Protein AF-X1A7J5-F1 (afdb_monomer_lite)

Sequence (109 aa):
MSGSGTGGILLEDYKVGLAGIAFLDKAIRISEIKMQISDRKLPRINIEEANAYNKPAIIFESGYIIDEETGFDLYAYVTTQGPQRIKLLGLQMNRVPNRLQVTNAGATL

Radius of gyration: 16.66 Å; chains: 1; bounding box: 35×43×41 Å

Organism: NCBI:txid412755

Secondary structure (DSSP, 8-state):
---TTSS-BPPTTEEEEEEEEEE-SSS--EEEEEEEETTEEPPPEE-GGGGGSSS-EEEEEEEEEEPTT-BEEEEEEESSSS---EEEES-EEEE---TT----TT---

Foldseek 3Di:
DDDPDPDFWAAPQKKKWFFWKWWPDQDDQFQWKWKDKAPDTDDIDGCPVQNVDRTRIDTDPDIDMRDHRIGIDMDTHGNDDDDTDMDTPPIDMDGRPDPPDPDPPPPPD

pLDDT: mean 74.62, std 15.11, range [31.12, 89.69]

Structure (mmCIF, N/CA/C/O backbone):
data_AF-X1A7J5-F1
#
_entry.id   AF-X1A7J5-F1
#
loop_
_atom_site.group_PDB
_atom_site.id
_atom_site.type_symbol
_atom_site.label_atom_id
_atom_site.label_alt_id
_atom_site.label_comp_id
_atom_site.label_asym_id
_atom_site.label_entity_id
_atom_site.label_seq_id
_atom_site.pdbx_PDB_ins_code
_atom_site.Cartn_x
_atom_site.Cartn_y
_atom_site.Cartn_z
_atom_site.occupancy
_atom_site.B_iso_or_equiv
_atom_site.auth_seq_id
_atom_site.auth_comp_id
_atom_site.auth_asym_id
_atom_site.auth_atom_id
_atom_site.pdbx_PDB_model_num
ATOM 1 N N . MET A 1 1 ? 2.261 20.397 -3.157 1.00 38.50 1 MET A N 1
ATOM 2 C CA . MET A 1 1 ? 2.773 20.670 -4.514 1.00 38.50 1 MET A CA 1
ATOM 3 C C . MET A 1 1 ? 4.285 20.569 -4.466 1.00 38.50 1 MET A C 1
ATOM 5 O O . MET A 1 1 ? 4.920 21.475 -3.948 1.00 38.50 1 MET A O 1
ATOM 9 N N . SER A 1 2 ? 4.844 19.455 -4.922 1.00 41.19 2 SER A N 1
ATOM 10 C CA . SER A 1 2 ? 6.263 19.329 -5.273 1.00 41.19 2 SER A CA 1
ATOM 11 C C . SER A 1 2 ? 6.360 19.368 -6.801 1.00 41.19 2 SER A C 1
ATOM 13 O O . SER A 1 2 ? 5.476 18.857 -7.487 1.00 41.19 2 SER A O 1
ATOM 15 N N . GLY A 1 3 ? 7.359 20.081 -7.327 1.00 31.12 3 GLY A N 1
ATOM 16 C CA . GLY A 1 3 ? 7.556 20.275 -8.765 1.00 31.12 3 GLY A CA 1
ATOM 17 C C . GLY A 1 3 ? 7.947 18.987 -9.495 1.00 31.12 3 GLY A C 1
ATOM 18 O O . GLY A 1 3 ? 8.332 18.004 -8.870 1.00 31.12 3 GLY A O 1
ATOM 19 N N . SER A 1 4 ? 7.886 19.036 -10.828 1.00 39.94 4 SER A N 1
ATOM 20 C CA . SER A 1 4 ? 8.120 17.952 -11.806 1.00 39.94 4 SER A CA 1
ATOM 21 C C . SER A 1 4 ? 9.533 17.314 -11.801 1.00 39.94 4 SER A C 1
ATOM 23 O O . SER A 1 4 ? 9.997 16.839 -12.832 1.00 39.94 4 SER A O 1
ATOM 25 N N . GLY A 1 5 ? 10.247 17.305 -10.675 1.00 40.22 5 GLY A N 1
ATOM 26 C CA . GLY A 1 5 ? 11.605 16.764 -10.574 1.00 40.22 5 GLY A CA 1
ATOM 27 C C . GLY A 1 5 ? 12.120 16.509 -9.155 1.00 40.22 5 GLY A C 1
ATOM 28 O O . GLY A 1 5 ? 13.303 16.230 -8.989 1.00 40.22 5 GLY A O 1
ATOM 29 N N . THR A 1 6 ? 11.290 16.599 -8.110 1.00 43.88 6 THR A N 1
ATOM 30 C CA . THR A 1 6 ? 11.737 16.346 -6.730 1.00 43.88 6 THR A CA 1
ATOM 31 C C . THR A 1 6 ? 11.302 14.966 -6.232 1.00 43.88 6 THR A C 1
ATOM 33 O O . THR A 1 6 ? 10.239 14.802 -5.647 1.00 43.88 6 THR A O 1
ATOM 36 N N . GLY A 1 7 ? 12.174 13.971 -6.440 1.00 48.12 7 GLY A N 1
ATOM 37 C CA . GLY A 1 7 ? 12.337 12.828 -5.527 1.00 48.12 7 GLY A CA 1
ATOM 38 C C . GLY A 1 7 ? 11.323 11.679 -5.580 1.00 48.12 7 GLY A C 1
ATOM 39 O O . GLY A 1 7 ? 11.312 10.883 -4.647 1.00 48.12 7 GLY A O 1
ATOM 40 N N . GLY A 1 8 ? 10.499 11.572 -6.625 1.00 59.59 8 GLY A N 1
ATOM 41 C CA . GLY A 1 8 ? 9.514 10.484 -6.765 1.00 59.59 8 GLY A CA 1
ATOM 42 C C . GLY A 1 8 ? 9.634 9.646 -8.038 1.00 59.59 8 GLY A C 1
ATOM 43 O O . GLY A 1 8 ? 8.788 8.786 -8.254 1.00 59.59 8 GLY A O 1
ATOM 44 N N . ILE A 1 9 ? 10.630 9.910 -8.889 1.00 69.44 9 ILE A N 1
ATOM 45 C CA . ILE A 1 9 ? 10.773 9.279 -10.207 1.00 69.44 9 ILE A CA 1
ATOM 46 C C . ILE A 1 9 ? 11.695 8.064 -10.098 1.00 69.44 9 ILE A C 1
ATOM 48 O O . ILE A 1 9 ? 12.775 8.149 -9.508 1.00 69.44 9 ILE A O 1
ATOM 52 N N . LEU A 1 10 ? 11.261 6.939 -10.661 1.00 73.94 10 LEU A N 1
ATOM 53 C CA . LEU A 1 10 ? 12.065 5.730 -10.743 1.00 73.94 10 LEU A CA 1
ATOM 54 C C . LEU A 1 10 ? 13.270 5.946 -11.675 1.00 73.94 10 LEU A C 1
ATOM 56 O O . LEU A 1 10 ? 13.124 6.518 -12.752 1.00 73.94 10 LEU A O 1
ATOM 60 N N . LEU A 1 11 ? 14.456 5.489 -11.268 1.00 71.12 11 LEU A N 1
ATOM 61 C CA . LEU A 1 11 ? 15.673 5.604 -12.079 1.00 71.12 11 LEU A CA 1
ATOM 62 C C . LEU A 1 11 ? 15.566 4.795 -13.384 1.00 71.12 11 LEU A C 1
ATOM 64 O O . LEU A 1 11 ? 14.843 3.798 -13.453 1.00 71.12 11 LEU A O 1
ATOM 68 N N . GLU A 1 12 ? 16.334 5.209 -14.391 1.00 69.62 12 GLU A N 1
ATOM 69 C CA . GLU A 1 12 ? 16.526 4.466 -15.643 1.00 69.62 12 GLU A CA 1
ATOM 70 C C . GLU A 1 12 ? 17.021 3.032 -15.357 1.00 69.62 12 GLU A C 1
ATOM 72 O O . GLU A 1 12 ? 17.755 2.804 -14.391 1.00 69.62 12 GLU A O 1
ATOM 77 N N . ASP A 1 13 ? 16.593 2.063 -16.174 1.00 70.38 13 ASP A N 1
ATOM 78 C CA . ASP A 1 13 ? 16.819 0.614 -16.016 1.00 70.38 13 ASP A CA 1
ATOM 79 C C . ASP A 1 13 ? 16.145 -0.057 -14.802 1.00 70.38 13 ASP A C 1
ATOM 81 O O . ASP A 1 13 ? 16.463 -1.209 -14.492 1.00 70.38 13 ASP A O 1
ATOM 85 N N . TYR A 1 14 ? 15.221 0.595 -14.094 1.00 73.81 14 TYR A N 1
ATOM 86 C CA . TYR A 1 14 ? 14.469 -0.042 -13.008 1.00 73.81 14 TYR A CA 1
ATOM 87 C C . TYR A 1 14 ? 12.997 -0.226 -13.361 1.00 73.81 14 TYR A C 1
ATOM 89 O O . TYR A 1 14 ? 12.363 0.634 -13.960 1.00 73.81 14 TYR A O 1
ATOM 97 N N . LYS A 1 15 ? 12.426 -1.353 -12.934 1.00 80.12 15 LYS A N 1
ATOM 98 C CA . LYS A 1 15 ? 10.979 -1.592 -12.931 1.00 80.12 15 LYS A CA 1
ATOM 99 C C . LYS A 1 15 ? 10.547 -2.104 -11.572 1.00 80.12 15 LYS A C 1
ATOM 101 O O . LYS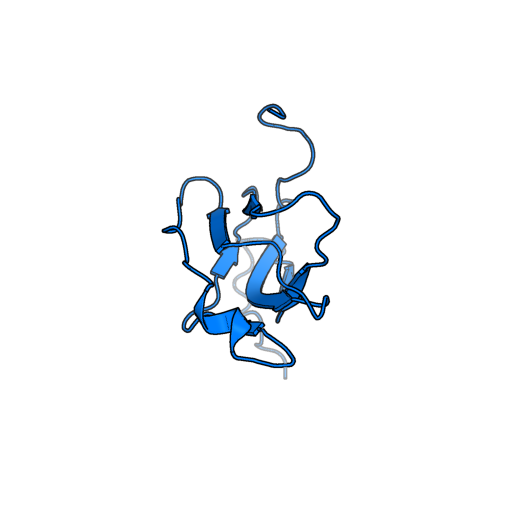 A 1 15 ? 11.223 -2.959 -10.992 1.00 80.12 15 LYS A O 1
ATOM 106 N N . VAL A 1 16 ? 9.419 -1.604 -11.072 1.00 80.38 16 VAL A N 1
ATOM 107 C CA . VAL A 1 16 ? 8.888 -1.995 -9.760 1.00 80.38 16 VAL A CA 1
ATOM 108 C C . VAL A 1 16 ? 7.504 -2.610 -9.893 1.00 80.38 16 VAL A C 1
ATOM 110 O O . VAL A 1 16 ? 6.593 -2.001 -10.439 1.00 80.38 16 VAL A O 1
ATOM 113 N N . GLY A 1 17 ? 7.340 -3.818 -9.362 1.00 83.00 17 GLY A N 1
ATOM 114 C CA . GLY A 1 17 ? 6.042 -4.451 -9.163 1.00 83.00 17 GLY A CA 1
ATOM 115 C C . GLY A 1 17 ? 5.461 -4.091 -7.796 1.00 83.00 17 GLY A C 1
ATOM 116 O O . GLY A 1 17 ? 6.172 -4.141 -6.792 1.00 83.00 17 GLY A O 1
ATOM 117 N N . LEU A 1 18 ? 4.172 -3.756 -7.757 1.00 84.75 18 LEU A N 1
ATOM 118 C CA . LEU A 1 18 ? 3.392 -3.512 -6.547 1.00 84.75 18 LEU A CA 1
ATOM 119 C C . LEU A 1 18 ? 2.164 -4.427 -6.525 1.00 84.75 18 LEU A C 1
ATOM 121 O O . LEU A 1 18 ? 1.267 -4.292 -7.357 1.00 84.75 18 LEU A O 1
ATOM 125 N N . ALA A 1 19 ? 2.094 -5.325 -5.543 1.00 85.69 19 ALA A N 1
ATOM 126 C CA . ALA A 1 19 ? 0.998 -6.289 -5.429 1.00 85.69 19 ALA A CA 1
ATOM 127 C C . ALA A 1 19 ? -0.152 -5.813 -4.528 1.00 85.69 19 ALA A C 1
ATOM 129 O O . ALA A 1 19 ? -1.283 -6.276 -4.665 1.00 85.69 19 ALA A O 1
ATOM 130 N N . GLY A 1 20 ? 0.112 -4.904 -3.587 1.00 86.25 20 GLY A N 1
ATOM 131 C CA . GLY A 1 20 ? -0.914 -4.475 -2.644 1.00 86.25 20 GLY A CA 1
ATOM 132 C C . GLY A 1 20 ? -0.411 -3.561 -1.541 1.00 86.25 20 GLY A C 1
ATOM 133 O O . GLY A 1 20 ? 0.722 -3.079 -1.556 1.00 86.25 20 GLY A O 1
ATOM 134 N N . ILE A 1 21 ? -1.273 -3.332 -0.558 1.00 89.06 21 ILE A N 1
ATOM 135 C CA . ILE A 1 21 ? -1.054 -2.413 0.552 1.00 89.06 21 ILE A CA 1
ATOM 136 C C . ILE A 1 21 ? -1.585 -3.041 1.847 1.00 89.06 21 ILE A C 1
ATOM 138 O O . ILE A 1 21 ? -2.701 -3.546 1.883 1.00 89.06 21 ILE A O 1
ATOM 142 N N . ALA A 1 22 ? -0.808 -2.981 2.927 1.00 89.69 22 ALA A N 1
ATOM 143 C CA . ALA A 1 22 ? -1.218 -3.381 4.271 1.00 89.69 22 ALA A CA 1
ATOM 144 C C . ALA A 1 22 ? -1.337 -2.175 5.205 1.00 89.69 22 ALA A C 1
ATOM 146 O O . ALA A 1 22 ? -0.466 -1.297 5.223 1.00 89.69 22 ALA A O 1
ATOM 147 N N . PHE A 1 23 ? -2.366 -2.187 6.049 1.00 89.69 23 PHE A N 1
ATOM 148 C CA . PHE A 1 23 ? -2.526 -1.235 7.142 1.00 89.69 23 PHE A CA 1
ATOM 149 C C . PHE A 1 23 ? -1.929 -1.832 8.416 1.00 89.69 23 PHE A C 1
ATOM 151 O O . PHE A 1 23 ? -2.296 -2.926 8.842 1.00 89.69 23 PHE A O 1
ATOM 158 N N . LEU A 1 24 ? -0.969 -1.124 9.015 1.00 86.44 24 LEU A N 1
ATOM 159 C CA . LEU A 1 24 ? -0.244 -1.623 10.190 1.00 86.44 24 LEU A CA 1
ATOM 160 C C . LEU A 1 24 ? -0.874 -1.186 11.515 1.00 86.44 24 LEU A C 1
ATOM 162 O O . LEU A 1 24 ? -0.566 -1.753 12.563 1.00 86.44 24 LEU A O 1
ATOM 166 N N . ASP A 1 25 ? -1.735 -0.173 11.478 1.00 84.31 25 ASP A N 1
ATOM 167 C CA . ASP A 1 25 ? -2.443 0.309 12.655 1.00 84.31 25 ASP A CA 1
ATOM 168 C C . ASP A 1 25 ? -3.803 -0.377 12.789 1.00 84.31 25 ASP A C 1
ATOM 170 O O . ASP A 1 25 ? -4.513 -0.574 11.807 1.00 84.31 25 ASP A O 1
ATOM 174 N N . LYS A 1 26 ? -4.179 -0.697 14.032 1.00 76.06 26 LYS A N 1
ATOM 175 C CA . LYS A 1 26 ? -5.464 -1.342 14.351 1.00 76.06 26 LYS A CA 1
ATOM 176 C C . LYS A 1 26 ? -6.676 -0.478 14.002 1.00 76.06 26 LYS A C 1
ATOM 178 O O . LYS A 1 26 ? -7.732 -1.009 13.698 1.00 76.06 26 LYS A O 1
ATOM 183 N N . ALA A 1 27 ? -6.530 0.840 14.105 1.00 82.62 27 ALA A N 1
ATOM 184 C CA . ALA A 1 27 ? -7.559 1.791 13.720 1.00 82.62 27 ALA A CA 1
ATOM 185 C C . ALA A 1 27 ? -7.165 2.401 12.376 1.00 82.62 27 ALA A C 1
ATOM 187 O O . ALA A 1 27 ? -6.150 3.098 12.297 1.00 82.62 27 ALA A O 1
ATOM 188 N N . ILE A 1 28 ? -7.953 2.134 11.337 1.00 85.06 28 ILE A N 1
ATOM 189 C CA . ILE A 1 28 ? -7.786 2.762 10.029 1.00 85.06 28 ILE A CA 1
ATOM 190 C C . ILE A 1 28 ? -8.442 4.144 10.088 1.00 85.06 28 ILE A C 1
ATOM 192 O O . ILE A 1 28 ? -9.618 4.275 10.413 1.00 85.06 28 ILE A O 1
ATOM 196 N N . ARG A 1 29 ? -7.670 5.194 9.795 1.00 86.69 29 ARG A N 1
ATOM 197 C CA . ARG A 1 29 ? -8.133 6.600 9.798 1.00 86.69 29 ARG A CA 1
ATOM 198 C C . ARG A 1 29 ? -8.339 7.165 8.392 1.00 86.69 29 ARG A C 1
ATOM 200 O O . ARG A 1 29 ? -8.277 8.375 8.181 1.00 86.69 29 ARG A O 1
ATOM 207 N N . ILE A 1 30 ? -8.496 6.281 7.417 1.00 87.19 30 ILE A N 1
ATOM 208 C CA . ILE A 1 30 ? -8.586 6.593 5.993 1.00 87.19 30 ILE A CA 1
ATOM 209 C C . ILE A 1 30 ? -9.868 5.952 5.465 1.00 87.19 30 ILE A C 1
ATOM 211 O O . ILE A 1 30 ? -10.170 4.821 5.835 1.00 87.19 30 ILE A O 1
ATOM 215 N N . SER A 1 31 ? -10.610 6.658 4.613 1.00 86.44 31 SER A N 1
ATOM 216 C CA . SER A 1 31 ? -11.805 6.109 3.949 1.00 86.44 31 SER A CA 1
ATOM 217 C C . SER A 1 31 ? -11.554 5.725 2.492 1.00 86.44 31 SER A C 1
ATOM 219 O O . SER A 1 31 ? -12.153 4.782 1.983 1.00 86.44 31 SER A O 1
ATOM 221 N N . GLU A 1 32 ? -10.644 6.429 1.820 1.00 87.56 32 GLU A N 1
ATOM 222 C CA . GLU A 1 32 ? -10.332 6.215 0.409 1.00 87.56 32 GLU A CA 1
ATOM 223 C C . GLU A 1 32 ? -8.832 6.318 0.158 1.00 87.56 32 GLU A C 1
ATOM 225 O O . GLU A 1 32 ? -8.139 7.155 0.748 1.00 87.56 32 GLU A O 1
ATOM 230 N N . ILE A 1 33 ? -8.346 5.515 -0.786 1.00 87.50 33 ILE A N 1
ATOM 231 C CA . ILE A 1 33 ? -7.002 5.653 -1.345 1.00 87.50 33 ILE A CA 1
ATOM 232 C C . ILE A 1 33 ? -7.079 5.931 -2.843 1.00 87.50 33 ILE A C 1
ATOM 234 O O . ILE A 1 33 ? -7.936 5.414 -3.562 1.00 87.50 33 ILE A O 1
ATOM 238 N N . LYS A 1 34 ? -6.155 6.754 -3.329 1.00 85.38 34 LYS A N 1
ATOM 239 C CA . LYS A 1 34 ? -5.973 7.039 -4.747 1.00 85.38 34 LYS A CA 1
ATOM 240 C C . LYS A 1 34 ? -4.506 6.858 -5.097 1.00 85.38 34 LYS A C 1
ATOM 242 O O . LYS A 1 34 ? -3.646 7.525 -4.530 1.00 85.38 34 LYS A O 1
ATOM 247 N N . MET A 1 35 ? -4.248 5.995 -6.068 1.00 83.44 35 MET A N 1
ATOM 248 C CA . MET A 1 35 ? -2.919 5.798 -6.633 1.00 83.44 35 MET A CA 1
ATOM 249 C C . MET A 1 35 ? -2.801 6.548 -7.957 1.00 83.44 35 MET A C 1
ATOM 251 O O . MET A 1 35 ? -3.748 6.598 -8.749 1.00 83.44 35 MET A O 1
ATOM 255 N N . GLN A 1 36 ? -1.637 7.131 -8.202 1.00 76.81 36 GLN A N 1
ATOM 256 C CA . GLN A 1 36 ? -1.294 7.731 -9.480 1.00 76.81 36 GLN A CA 1
ATOM 257 C C . GLN A 1 36 ? 0.075 7.216 -9.909 1.00 76.8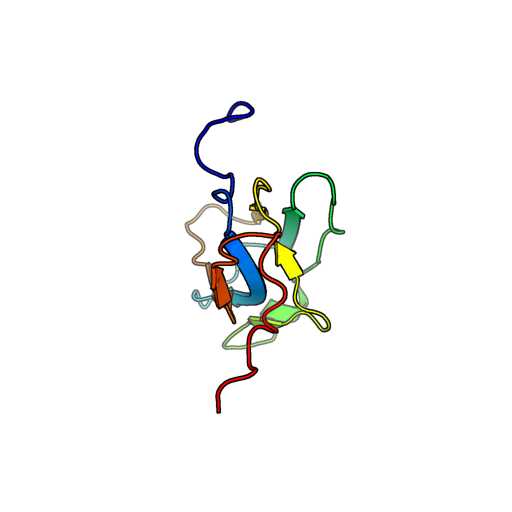1 36 GLN A C 1
ATOM 259 O O . GLN A 1 36 ? 1.046 7.330 -9.165 1.00 76.81 36 GLN A O 1
ATOM 264 N N . ILE A 1 37 ? 0.121 6.624 -11.102 1.00 79.62 37 ILE A N 1
ATOM 265 C CA . ILE A 1 37 ? 1.352 6.140 -11.722 1.00 79.62 37 ILE A CA 1
ATOM 266 C C . ILE A 1 37 ? 1.543 6.973 -12.981 1.00 79.62 37 ILE A C 1
ATOM 268 O O . ILE A 1 37 ? 0.845 6.749 -13.965 1.00 79.62 37 ILE A O 1
ATOM 272 N N . SER A 1 38 ? 2.429 7.968 -12.918 1.00 74.12 38 SER A N 1
ATOM 273 C CA . SER A 1 38 ? 2.686 8.931 -13.999 1.00 74.12 38 SER A CA 1
ATOM 274 C C . SER A 1 38 ? 1.401 9.472 -14.668 1.00 74.12 38 SER A C 1
ATOM 276 O O . SER A 1 38 ? 0.669 10.265 -14.064 1.00 74.12 38 SER A O 1
ATOM 278 N N . ASP A 1 39 ? 1.106 9.030 -15.892 1.00 67.00 39 ASP A N 1
ATOM 279 C CA . ASP A 1 39 ? -0.030 9.408 -16.735 1.00 67.00 39 ASP A CA 1
ATOM 280 C C . ASP A 1 39 ? -1.316 8.621 -16.426 1.00 67.00 39 ASP A C 1
ATOM 282 O O . ASP A 1 39 ? -2.428 9.085 -16.705 1.00 67.00 39 ASP A O 1
ATOM 286 N N . ARG A 1 40 ? -1.194 7.451 -15.790 1.00 68.25 40 ARG A N 1
ATOM 287 C CA . ARG A 1 40 ? -2.319 6.596 -15.410 1.00 68.25 40 ARG A CA 1
ATOM 288 C C . ARG A 1 40 ? -2.878 7.019 -14.058 1.00 68.25 40 ARG A C 1
ATOM 290 O O . ARG A 1 40 ? -2.337 6.737 -12.985 1.00 68.25 40 ARG A O 1
ATOM 297 N N . LYS A 1 41 ? -4.039 7.673 -14.109 1.00 64.38 41 LYS A N 1
ATOM 298 C CA . LYS A 1 41 ? -4.881 7.904 -12.931 1.00 64.38 41 LYS A CA 1
ATOM 299 C C . LYS A 1 41 ? -5.689 6.644 -12.654 1.00 64.38 41 LYS A C 1
ATOM 301 O O . LYS A 1 41 ? -6.618 6.336 -13.397 1.00 64.38 41 LYS A O 1
ATOM 306 N N . LEU A 1 42 ? -5.350 5.942 -11.579 1.00 74.62 42 LEU A N 1
ATOM 307 C CA . LEU A 1 42 ? -6.158 4.823 -11.119 1.00 74.62 42 LEU A CA 1
ATOM 308 C C . LEU A 1 42 ? -7.418 5.349 -10.411 1.00 74.62 42 LEU A C 1
ATOM 310 O O . LEU A 1 42 ? -7.386 6.434 -9.808 1.00 74.62 42 LEU A O 1
ATOM 314 N N . PRO A 1 43 ? -8.545 4.622 -10.516 1.00 68.06 43 PRO A N 1
ATOM 315 C CA . PRO A 1 43 ? -9.769 4.987 -9.822 1.00 68.06 43 PRO A CA 1
ATOM 316 C C . PRO A 1 43 ? -9.544 5.007 -8.307 1.00 68.06 43 PRO A C 1
ATOM 318 O O . PRO A 1 43 ? -8.665 4.331 -7.770 1.00 68.06 43 PRO A O 1
ATOM 321 N N . ARG A 1 44 ? -10.341 5.824 -7.614 1.00 81.50 44 ARG A N 1
ATOM 322 C CA . ARG A 1 44 ? -10.332 5.865 -6.150 1.00 81.50 44 ARG A CA 1
ATOM 323 C C . ARG A 1 44 ? -10.889 4.550 -5.626 1.00 81.50 44 ARG A C 1
ATOM 325 O O . ARG A 1 44 ? -11.936 4.105 -6.090 1.00 81.50 44 ARG A O 1
ATOM 332 N N . ILE A 1 45 ? -10.190 3.955 -4.671 1.00 84.25 45 ILE A N 1
ATOM 333 C CA . ILE A 1 45 ? -10.601 2.710 -4.032 1.00 84.25 45 ILE A CA 1
ATOM 334 C C . ILE A 1 45 ? -11.186 3.078 -2.672 1.00 84.25 45 ILE A C 1
ATOM 336 O O . ILE A 1 45 ? -10.491 3.667 -1.837 1.00 84.25 45 ILE A O 1
ATOM 340 N N . ASN A 1 46 ? -12.462 2.751 -2.470 1.00 85.88 46 ASN A N 1
ATOM 341 C CA . ASN A 1 46 ? -13.102 2.823 -1.161 1.00 85.88 46 ASN A CA 1
ATOM 342 C C . ASN A 1 46 ? -12.590 1.652 -0.309 1.00 85.88 46 ASN A C 1
ATOM 344 O O . ASN A 1 46 ? -12.560 0.514 -0.776 1.00 85.88 46 ASN A O 1
ATOM 348 N N . ILE A 1 47 ? -12.147 1.946 0.914 1.00 85.88 47 ILE A N 1
ATOM 349 C CA . ILE A 1 47 ? -11.536 0.968 1.820 1.00 85.88 47 ILE A CA 1
ATOM 350 C C . ILE A 1 47 ? -12.375 0.708 3.077 1.00 85.88 47 ILE A C 1
ATOM 352 O O . ILE A 1 47 ? -11.869 0.130 4.033 1.00 85.88 47 ILE A O 1
ATOM 356 N N . GLU A 1 48 ? -13.648 1.107 3.102 1.00 82.06 48 GLU A N 1
ATOM 357 C CA . GLU A 1 48 ? -14.535 0.913 4.257 1.00 82.06 48 GLU A CA 1
ATOM 358 C C . GLU A 1 48 ? -14.646 -0.553 4.686 1.00 82.06 48 GLU A C 1
ATOM 360 O O . GLU A 1 48 ? -14.641 -0.839 5.884 1.00 82.06 48 GLU A O 1
ATOM 365 N N . GLU A 1 49 ? -14.648 -1.482 3.727 1.00 79.19 49 GLU A N 1
ATOM 366 C CA . GLU A 1 49 ? -14.684 -2.923 3.995 1.00 79.19 49 GLU A CA 1
ATOM 367 C C . GLU A 1 49 ? -13.442 -3.407 4.764 1.00 79.19 49 GLU A C 1
ATOM 369 O O . GLU A 1 49 ? -13.518 -4.347 5.555 1.00 79.19 49 GLU A O 1
ATOM 374 N N . ALA A 1 50 ? -12.303 -2.718 4.630 1.00 82.19 50 ALA A N 1
ATOM 375 C CA . ALA A 1 50 ? -11.081 -3.050 5.357 1.00 82.19 50 ALA A CA 1
ATOM 376 C C . ALA A 1 50 ? -11.256 -2.919 6.884 1.00 82.19 50 ALA A C 1
ATOM 378 O O . ALA A 1 50 ? -10.595 -3.632 7.638 1.00 82.19 50 ALA A O 1
ATOM 379 N N . ASN A 1 51 ? -12.187 -2.079 7.358 1.00 82.25 51 ASN A N 1
ATOM 380 C CA . ASN A 1 51 ? -12.477 -1.925 8.789 1.00 82.25 51 ASN A CA 1
ATOM 381 C C . ASN A 1 51 ? -13.092 -3.178 9.429 1.00 82.25 51 ASN A C 1
ATOM 383 O O . ASN A 1 51 ? -13.057 -3.315 10.651 1.00 82.25 51 ASN A O 1
ATOM 387 N N . ALA A 1 52 ? -13.643 -4.096 8.628 1.00 84.38 52 ALA A N 1
ATOM 388 C CA . ALA A 1 52 ? -14.190 -5.354 9.128 1.00 84.38 52 ALA A CA 1
ATOM 389 C C . ALA A 1 52 ? -13.096 -6.368 9.520 1.00 84.38 52 ALA A C 1
ATOM 391 O O . ALA A 1 52 ? -13.375 -7.348 10.212 1.00 84.38 52 ALA A O 1
ATOM 392 N N . TYR A 1 53 ? -11.845 -6.144 9.104 1.00 83.12 53 TYR A N 1
ATOM 393 C CA . TYR A 1 53 ? -10.747 -7.089 9.284 1.00 83.12 53 TYR A CA 1
ATOM 394 C C . TYR A 1 53 ? -9.776 -6.648 10.386 1.00 83.12 53 TYR A C 1
ATOM 396 O O . TYR A 1 53 ? -9.368 -5.495 10.474 1.00 83.12 53 TYR A O 1
ATOM 404 N N . ASN A 1 54 ? -9.313 -7.603 11.199 1.00 80.69 54 ASN A N 1
ATOM 405 C CA . ASN A 1 54 ? -8.354 -7.348 12.287 1.00 80.69 54 ASN A CA 1
ATOM 406 C C . ASN A 1 54 ? -6.949 -6.944 11.783 1.00 80.69 54 ASN A C 1
ATOM 408 O O . ASN A 1 54 ? -6.210 -6.231 12.457 1.00 80.69 54 ASN A O 1
ATOM 412 N N . LYS A 1 55 ? -6.557 -7.430 10.599 1.00 83.62 55 LYS A N 1
ATOM 413 C CA . LYS A 1 55 ? -5.292 -7.092 9.927 1.00 83.62 55 LYS A CA 1
ATOM 414 C C . LYS A 1 55 ? -5.584 -6.763 8.463 1.00 83.62 55 LYS A C 1
ATOM 416 O O . LYS A 1 55 ? -5.440 -7.642 7.614 1.00 83.62 55 LYS A O 1
ATOM 421 N N . PRO A 1 56 ? -6.055 -5.543 8.176 1.00 87.12 56 PRO A N 1
ATOM 422 C CA . PRO A 1 56 ? -6.526 -5.210 6.848 1.00 87.12 56 PRO A CA 1
ATOM 423 C C . PRO A 1 56 ? -5.376 -5.109 5.847 1.00 87.12 56 PRO A C 1
ATOM 425 O O . PRO A 1 56 ? -4.377 -4.419 6.075 1.00 87.12 56 PRO A O 1
ATOM 428 N N . ALA A 1 57 ? -5.553 -5.776 4.712 1.00 87.50 57 ALA A N 1
ATOM 429 C CA . ALA A 1 57 ? -4.686 -5.672 3.552 1.00 87.50 57 ALA A CA 1
ATOM 430 C C . ALA A 1 57 ? -5.540 -5.642 2.284 1.00 87.50 57 ALA A C 1
ATOM 432 O O . ALA A 1 57 ? -6.529 -6.359 2.174 1.00 87.50 57 ALA A O 1
ATOM 433 N N . ILE A 1 58 ? -5.134 -4.808 1.337 1.00 86.69 58 ILE A N 1
ATOM 434 C CA . ILE A 1 58 ? -5.725 -4.704 0.009 1.00 86.69 58 ILE A CA 1
ATOM 435 C C . ILE A 1 58 ? -4.724 -5.324 -0.951 1.00 86.69 58 ILE A C 1
ATOM 437 O O . ILE A 1 58 ? -3.594 -4.847 -1.066 1.00 86.69 58 ILE A O 1
ATOM 441 N N . ILE A 1 59 ? -5.132 -6.396 -1.616 1.00 87.44 59 ILE A N 1
ATOM 442 C CA . ILE A 1 59 ? -4.339 -7.068 -2.643 1.00 87.44 59 ILE A CA 1
ATOM 443 C C . ILE A 1 59 ? -5.020 -6.785 -3.974 1.00 87.44 59 ILE A C 1
ATOM 445 O O . ILE A 1 59 ? -6.233 -6.947 -4.094 1.00 87.44 59 ILE A O 1
ATOM 449 N N . PHE A 1 60 ? -4.253 -6.326 -4.956 1.00 84.81 60 PHE A N 1
ATOM 450 C CA . PHE A 1 60 ? -4.783 -6.087 -6.292 1.00 84.81 60 PHE A CA 1
ATOM 451 C C . PHE A 1 60 ? -4.871 -7.414 -7.046 1.00 84.81 60 PHE A C 1
ATOM 453 O O . PHE A 1 60 ? -3.934 -8.209 -6.998 1.00 84.81 60 PHE A O 1
ATOM 460 N N . GLU A 1 61 ? -5.971 -7.645 -7.768 1.00 82.62 61 GLU A N 1
ATOM 461 C CA . GLU A 1 61 ? -6.120 -8.842 -8.613 1.00 82.62 61 GLU A CA 1
ATOM 462 C C . GLU A 1 61 ? -5.018 -8.924 -9.673 1.00 82.62 61 GLU A C 1
ATOM 464 O O . GLU A 1 61 ? -4.465 -9.986 -9.943 1.00 82.62 61 GLU A O 1
ATOM 469 N N . SER A 1 62 ? -4.670 -7.773 -10.249 1.00 81.69 62 SER A N 1
ATOM 470 C CA . SER A 1 62 ? -3.496 -7.593 -11.093 1.00 81.69 62 SER A CA 1
ATOM 471 C C . SER A 1 62 ? -2.585 -6.572 -10.428 1.00 81.69 62 SER A C 1
ATOM 473 O O . SER A 1 62 ? -2.978 -5.422 -10.228 1.00 81.69 62 SER A O 1
ATOM 475 N N . GLY A 1 63 ? -1.376 -7.000 -10.063 1.00 76.81 63 GLY A N 1
ATOM 476 C CA . GLY A 1 63 ? -0.356 -6.099 -9.538 1.00 76.81 63 GLY A CA 1
ATOM 477 C C . GLY A 1 63 ? -0.011 -5.004 -10.548 1.00 76.81 63 GLY A C 1
ATOM 478 O O . GLY A 1 63 ? -0.095 -5.202 -11.761 1.00 76.81 63 GLY A O 1
ATOM 479 N N . TYR A 1 64 ? 0.390 -3.842 -10.047 1.00 80.88 64 TYR A N 1
ATOM 480 C CA . TYR A 1 64 ? 0.818 -2.737 -10.893 1.00 80.88 64 TYR A CA 1
ATOM 481 C C . TYR A 1 64 ? 2.309 -2.842 -11.178 1.00 80.88 64 TYR A C 1
ATOM 483 O O . TYR A 1 64 ? 3.105 -3.076 -10.270 1.00 80.88 64 TYR A O 1
ATOM 491 N N . ILE A 1 65 ? 2.682 -2.642 -12.439 1.00 82.25 65 ILE A N 1
ATOM 492 C CA . ILE A 1 65 ? 4.074 -2.484 -12.853 1.00 82.25 65 ILE A CA 1
ATOM 493 C C . ILE A 1 65 ? 4.306 -0.991 -13.064 1.00 82.25 65 ILE A C 1
ATOM 495 O O . ILE A 1 65 ? 3.588 -0.344 -13.825 1.00 82.25 65 ILE A O 1
ATOM 499 N N . ILE A 1 66 ? 5.281 -0.458 -12.342 1.00 81.75 66 ILE A N 1
ATOM 500 C CA . ILE A 1 66 ? 5.774 0.910 -12.437 1.00 81.75 66 ILE A CA 1
ATOM 501 C C . ILE A 1 66 ? 7.000 0.855 -13.348 1.00 81.75 66 ILE A C 1
ATOM 503 O O . ILE A 1 66 ? 7.965 0.140 -13.053 1.00 81.75 66 ILE A O 1
ATOM 507 N N . ASP A 1 67 ? 6.920 1.561 -14.471 1.00 76.94 67 ASP A N 1
ATOM 508 C CA . ASP A 1 67 ? 7.966 1.595 -15.489 1.00 76.94 67 ASP A CA 1
ATOM 509 C C . ASP A 1 67 ? 9.092 2.583 -15.132 1.00 76.94 67 ASP A C 1
ATOM 511 O O . ASP A 1 67 ? 8.973 3.413 -14.226 1.00 76.94 67 ASP A O 1
ATOM 515 N N . GLU A 1 68 ? 10.198 2.477 -15.864 1.00 77.31 68 GLU A N 1
ATOM 516 C CA . GLU A 1 68 ? 11.339 3.397 -15.806 1.00 77.31 68 GLU A CA 1
ATOM 517 C C . GLU A 1 68 ? 10.870 4.853 -15.959 1.00 77.31 68 GLU A C 1
ATOM 519 O O . GLU A 1 68 ? 9.917 5.127 -16.688 1.00 77.31 68 GLU A O 1
ATOM 524 N N . GLU A 1 69 ? 11.525 5.789 -15.269 1.00 76.06 69 GLU A N 1
ATOM 525 C CA . GLU A 1 69 ? 11.237 7.232 -15.350 1.00 76.06 69 GLU A CA 1
ATOM 526 C C . GLU A 1 69 ? 9.795 7.639 -14.984 1.00 76.06 69 GLU A C 1
ATOM 528 O O . GLU A 1 69 ? 9.385 8.784 -15.192 1.00 76.06 69 GLU A O 1
ATOM 533 N N . THR A 1 70 ? 9.018 6.737 -14.376 1.00 76.44 70 THR A N 1
ATOM 534 C CA . THR A 1 70 ? 7.675 7.041 -13.870 1.00 76.44 70 THR A CA 1
ATOM 535 C C . THR A 1 70 ? 7.673 7.276 -12.363 1.00 76.44 70 THR A C 1
ATOM 537 O O .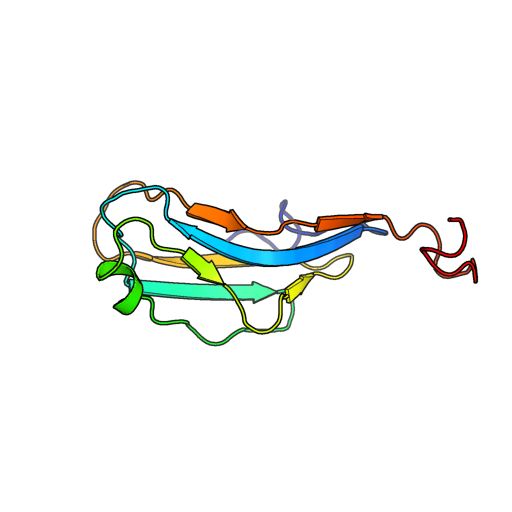 THR A 1 70 ? 8.512 6.762 -11.623 1.00 76.44 70 THR A O 1
ATOM 540 N N . GLY A 1 71 ? 6.728 8.097 -11.900 1.00 73.50 71 GLY A N 1
ATOM 541 C CA . GLY A 1 71 ? 6.504 8.346 -10.478 1.00 73.50 71 GLY A CA 1
ATOM 542 C C . GLY A 1 71 ? 5.319 7.563 -9.925 1.00 73.50 71 GLY A C 1
ATOM 543 O O . GLY A 1 71 ? 4.335 7.341 -10.635 1.00 73.50 71 GLY A O 1
ATOM 544 N N . PHE A 1 72 ? 5.412 7.178 -8.652 1.00 81.06 72 PHE A N 1
ATOM 545 C CA . PHE A 1 72 ? 4.323 6.569 -7.890 1.00 81.06 72 PHE A CA 1
ATOM 546 C C . PHE A 1 72 ? 3.896 7.499 -6.757 1.00 81.06 72 PHE A C 1
ATOM 548 O O . PHE A 1 72 ? 4.652 7.724 -5.812 1.00 81.06 72 PHE A O 1
ATOM 555 N N . ASP A 1 73 ? 2.656 7.977 -6.828 1.00 82.56 73 ASP A N 1
ATOM 556 C CA . ASP A 1 73 ? 2.039 8.777 -5.778 1.00 82.56 73 ASP A CA 1
ATOM 557 C C . ASP A 1 73 ? 0.864 8.026 -5.149 1.00 82.56 73 ASP A C 1
ATOM 559 O O . ASP A 1 73 ? -0.054 7.556 -5.832 1.00 82.56 73 ASP A O 1
ATOM 563 N N . LEU A 1 74 ? 0.866 7.964 -3.817 1.00 84.44 74 LEU A N 1
ATOM 564 C CA . LEU A 1 74 ? -0.235 7.436 -3.020 1.00 84.44 74 LEU A CA 1
ATOM 565 C C . LEU A 1 74 ? -0.878 8.571 -2.224 1.00 84.44 74 LEU A C 1
ATOM 567 O O . LEU A 1 74 ? -0.262 9.156 -1.334 1.00 84.44 74 LEU A O 1
ATOM 571 N N . TYR A 1 75 ? -2.146 8.837 -2.513 1.00 85.19 75 TYR A N 1
ATOM 572 C CA . TYR A 1 75 ? -2.972 9.783 -1.778 1.00 85.19 75 TYR A CA 1
ATOM 573 C C . TYR A 1 75 ? -4.009 9.040 -0.941 1.00 85.19 75 TYR A C 1
ATOM 575 O O . TYR A 1 75 ? -4.576 8.038 -1.375 1.00 85.19 75 TYR A O 1
ATOM 583 N N . ALA A 1 76 ? -4.289 9.567 0.246 1.00 85.94 76 ALA A N 1
ATOM 584 C 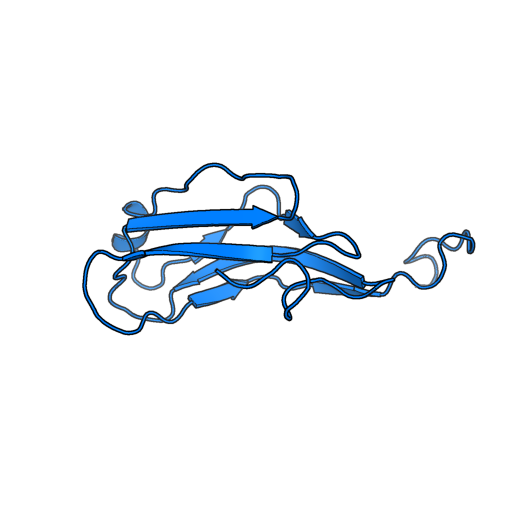CA . ALA A 1 76 ? -5.288 9.037 1.159 1.00 85.94 76 ALA A CA 1
ATOM 585 C C . ALA A 1 76 ? -6.261 10.141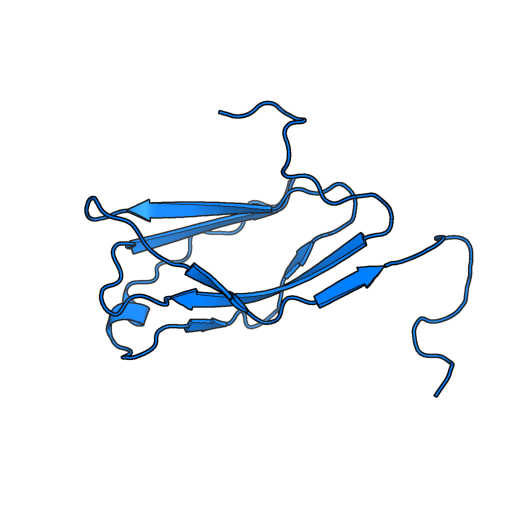 1.577 1.00 85.94 76 ALA A C 1
ATOM 587 O O . ALA A 1 76 ? -5.843 11.271 1.840 1.00 85.94 76 ALA A O 1
ATOM 588 N N . TYR A 1 77 ? -7.544 9.804 1.669 1.00 87.69 77 TYR A N 1
ATOM 589 C CA . TYR A 1 77 ? -8.546 10.673 2.271 1.00 87.69 77 TYR A CA 1
ATOM 590 C C . TYR A 1 77 ? -8.676 10.354 3.760 1.00 87.69 77 TYR A C 1
ATOM 592 O O . TYR A 1 77 ? -9.117 9.269 4.142 1.00 87.69 77 TYR A O 1
ATOM 600 N N . VAL A 1 78 ? -8.240 11.292 4.598 1.00 87.25 78 VAL A N 1
ATOM 601 C CA . VAL A 1 78 ? -8.119 11.108 6.047 1.00 87.25 78 VAL A CA 1
ATOM 602 C C . VAL A 1 78 ? -9.405 11.548 6.743 1.00 87.25 78 VAL A C 1
ATOM 604 O O . VAL A 1 78 ? -9.869 12.6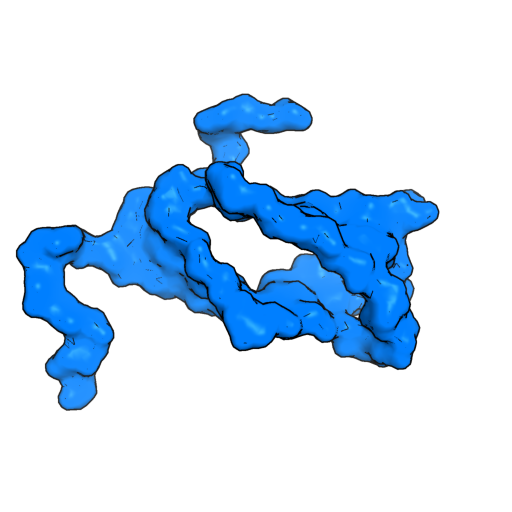67 6.542 1.00 87.25 78 VAL A O 1
ATOM 607 N N . THR A 1 79 ? -9.961 10.687 7.594 1.00 86.69 79 THR A N 1
ATOM 608 C CA . THR A 1 79 ? -11.194 10.965 8.353 1.00 86.69 79 THR A CA 1
ATOM 609 C C . THR A 1 79 ? -10.926 11.631 9.700 1.00 86.69 79 THR A C 1
ATOM 611 O O . THR A 1 79 ? -11.801 12.284 10.261 1.00 86.69 79 THR A O 1
ATOM 614 N N . THR A 1 80 ? -9.728 11.468 10.264 1.00 85.38 80 THR A N 1
ATOM 615 C CA . THR A 1 80 ? -9.349 12.026 11.572 1.00 85.38 80 THR A CA 1
ATOM 616 C C . THR A 1 80 ? -7.854 12.316 11.624 1.00 85.38 80 THR A C 1
ATOM 618 O O . THR A 1 80 ? -7.052 11.566 11.073 1.00 85.38 80 THR A O 1
ATOM 621 N N . GLN A 1 81 ? -7.461 13.387 12.318 1.00 82.75 81 GLN A N 1
ATOM 622 C CA . GLN A 1 81 ? -6.053 13.741 12.489 1.00 82.75 81 GLN A CA 1
ATOM 623 C C . GLN A 1 81 ? -5.280 12.661 13.257 1.00 82.75 81 GLN A C 1
ATOM 625 O O . GLN A 1 81 ? -5.698 12.191 14.315 1.00 82.75 81 GLN A O 1
ATOM 630 N N . GLY A 1 82 ? -4.120 12.292 12.726 1.00 83.88 82 GLY A N 1
ATOM 631 C CA . GLY A 1 82 ? -3.204 11.348 13.352 1.00 83.88 82 GLY A CA 1
ATOM 632 C C . GLY A 1 82 ? -2.356 10.614 12.315 1.00 83.88 82 GLY A C 1
ATOM 633 O O . GLY A 1 82 ? -2.723 10.567 11.140 1.00 83.88 82 GLY A O 1
ATOM 634 N N . PRO A 1 83 ? -1.216 10.039 12.724 1.00 84.56 83 PRO A N 1
ATOM 635 C CA . PRO A 1 83 ? -0.404 9.239 11.824 1.00 84.56 83 PRO A CA 1
ATOM 636 C C . PRO A 1 83 ? -1.134 7.941 11.455 1.00 84.56 83 PRO A C 1
ATOM 638 O O . PRO A 1 83 ? -1.734 7.288 12.311 1.00 84.56 83 PRO A O 1
ATOM 641 N N . GLN A 1 84 ? -1.037 7.553 10.185 1.00 85.00 84 GLN A N 1
ATOM 642 C CA . GLN A 1 84 ? -1.437 6.239 9.694 1.00 85.00 84 GLN A CA 1
ATOM 643 C C . GLN A 1 84 ? -0.223 5.564 9.058 1.00 85.00 84 GLN A C 1
ATOM 645 O O . GLN A 1 84 ? 0.419 6.127 8.171 1.00 85.00 84 GLN A O 1
ATOM 650 N N . ARG A 1 85 ? 0.079 4.343 9.495 1.00 86.75 85 ARG A N 1
ATOM 651 C CA . ARG A 1 85 ? 1.160 3.520 8.955 1.00 86.75 85 ARG A CA 1
ATOM 652 C C . ARG A 1 85 ? 0.621 2.559 7.911 1.00 86.75 85 ARG A C 1
ATOM 654 O O . ARG A 1 85 ? -0.232 1.711 8.186 1.00 86.75 85 ARG A O 1
ATOM 661 N N . ILE A 1 86 ? 1.179 2.694 6.717 1.00 87.19 86 ILE A N 1
ATOM 662 C CA . ILE A 1 86 ? 0.858 1.894 5.546 1.00 87.19 86 ILE A CA 1
ATOM 663 C C . ILE A 1 86 ? 2.151 1.258 5.044 1.00 87.19 86 ILE A C 1
ATOM 665 O O . ILE A 1 86 ? 3.194 1.912 5.015 1.00 87.19 86 ILE A O 1
ATOM 669 N N . LYS A 1 87 ? 2.089 -0.015 4.653 1.00 87.69 87 LYS A N 1
ATOM 670 C CA . LYS A 1 87 ? 3.215 -0.730 4.050 1.00 87.69 87 LYS A CA 1
ATOM 671 C C . LYS A 1 87 ? 2.817 -1.303 2.698 1.00 87.69 87 LYS A C 1
ATOM 673 O O . LYS A 1 87 ? 1.789 -1.962 2.586 1.00 87.69 87 LYS A O 1
ATOM 678 N N . LEU A 1 88 ? 3.652 -1.077 1.691 1.00 86.56 88 LEU A N 1
ATOM 679 C CA . LEU A 1 88 ? 3.497 -1.699 0.379 1.00 86.56 88 LEU A CA 1
ATOM 680 C C . LEU A 1 88 ? 3.799 -3.203 0.477 1.00 86.56 88 LEU A C 1
ATOM 682 O O . LEU A 1 88 ? 4.745 -3.614 1.157 1.00 86.56 88 LEU A O 1
ATOM 686 N N . LEU A 1 89 ? 2.982 -4.019 -0.185 1.00 86.06 89 LEU A N 1
ATOM 687 C CA . LEU A 1 89 ? 3.094 -5.474 -0.234 1.00 86.06 89 LEU A CA 1
ATOM 688 C C . LEU A 1 89 ? 3.568 -5.938 -1.610 1.00 86.06 89 LEU A C 1
ATOM 690 O O . LEU A 1 89 ? 3.188 -5.372 -2.636 1.00 86.06 89 LEU A O 1
ATOM 694 N N . GLY A 1 90 ? 4.368 -7.008 -1.613 1.00 77.12 90 GLY A N 1
ATOM 695 C CA . GLY A 1 90 ? 4.854 -7.644 -2.839 1.00 77.12 90 GLY A CA 1
ATOM 696 C C . GLY A 1 90 ? 5.693 -6.713 -3.710 1.00 77.12 90 GLY A C 1
ATOM 697 O O . GLY A 1 90 ? 5.563 -6.750 -4.927 1.00 77.12 90 GLY A O 1
ATOM 698 N N . LEU A 1 91 ? 6.515 -5.861 -3.084 1.00 81.25 91 LEU A N 1
ATOM 699 C CA . LEU A 1 91 ? 7.476 -5.035 -3.806 1.00 81.25 91 LEU A CA 1
ATOM 700 C C . LEU A 1 91 ? 8.549 -5.923 -4.433 1.00 81.25 91 LEU A C 1
ATOM 702 O O . LEU A 1 91 ? 9.328 -6.559 -3.722 1.00 81.25 91 LEU A O 1
ATOM 706 N N . GLN A 1 92 ? 8.607 -5.917 -5.758 1.00 80.94 92 GLN A N 1
ATOM 707 C CA . GLN A 1 92 ? 9.703 -6.495 -6.523 1.00 80.94 92 GLN A CA 1
ATOM 708 C C . GLN A 1 92 ? 10.365 -5.380 -7.318 1.00 80.94 92 GLN A C 1
ATOM 710 O O . GLN A 1 92 ? 9.687 -4.677 -8.058 1.00 80.94 92 GLN A O 1
ATOM 715 N N . MET A 1 93 ? 11.680 -5.236 -7.193 1.00 79.25 93 MET A N 1
ATOM 716 C CA . MET A 1 93 ? 12.462 -4.326 -8.022 1.00 79.25 93 MET A CA 1
ATOM 717 C C . MET A 1 93 ? 13.339 -5.154 -8.950 1.00 79.25 93 MET A C 1
ATOM 719 O O . MET A 1 93 ? 14.175 -5.925 -8.483 1.00 79.25 93 MET A O 1
ATOM 723 N N . ASN A 1 94 ? 13.156 -4.974 -10.252 1.00 78.12 94 ASN A N 1
ATOM 724 C CA . ASN A 1 94 ? 13.999 -5.588 -11.263 1.00 78.12 94 ASN A CA 1
ATOM 725 C C . ASN A 1 94 ? 14.842 -4.509 -11.925 1.00 78.12 94 ASN A C 1
ATOM 727 O O . ASN A 1 94 ? 14.318 -3.473 -12.335 1.00 78.12 94 ASN A O 1
ATOM 731 N N . ARG A 1 95 ? 16.140 -4.781 -12.053 1.00 74.50 95 ARG A N 1
ATOM 732 C CA . ARG A 1 95 ? 17.003 -4.019 -12.947 1.00 74.50 95 ARG A CA 1
ATOM 733 C C . ARG A 1 95 ? 16.900 -4.638 -14.336 1.00 74.50 95 ARG A C 1
ATOM 735 O O . ARG A 1 95 ? 17.092 -5.845 -14.472 1.00 74.50 95 ARG A O 1
ATOM 742 N N . VAL A 1 96 ? 16.622 -3.830 -15.346 1.00 67.50 96 VAL A N 1
ATOM 743 C CA . VAL A 1 96 ? 16.610 -4.222 -16.757 1.00 67.50 96 VAL A CA 1
ATOM 744 C C . VAL A 1 96 ? 17.805 -3.548 -17.433 1.00 67.50 96 VAL A C 1
ATOM 746 O O . VAL A 1 96 ? 17.638 -2.523 -18.082 1.00 67.50 96 VAL A O 1
ATOM 749 N N . PRO A 1 97 ? 19.038 -4.060 -17.250 1.00 55.91 97 PRO A N 1
ATOM 750 C CA . PRO A 1 97 ? 20.200 -3.469 -17.896 1.00 55.91 97 PRO A CA 1
ATOM 751 C C . PRO A 1 97 ? 20.125 -3.716 -19.411 1.00 55.91 97 PRO A C 1
ATOM 753 O O . PRO A 1 97 ? 20.075 -4.864 -19.842 1.00 55.91 97 PRO A O 1
ATOM 756 N N . ASN A 1 98 ? 20.178 -2.643 -20.205 1.00 53.50 98 ASN A N 1
ATOM 757 C CA . ASN A 1 98 ? 20.298 -2.642 -21.671 1.00 53.50 98 ASN A CA 1
ATOM 758 C C . ASN A 1 98 ? 19.148 -3.291 -22.475 1.00 53.50 98 ASN A C 1
ATOM 760 O O . ASN A 1 98 ? 19.129 -4.493 -22.733 1.00 53.50 98 ASN A O 1
ATOM 764 N N . ARG A 1 99 ? 18.299 -2.449 -23.086 1.00 54.66 99 ARG A N 1
ATOM 765 C CA . ARG A 1 99 ? 17.276 -2.844 -24.087 1.00 54.66 99 ARG A CA 1
ATOM 766 C C . ARG A 1 99 ? 17.816 -3.530 -25.357 1.00 54.66 99 ARG A C 1
ATOM 768 O O . ARG A 1 99 ? 17.031 -4.110 -26.100 1.00 54.66 99 ARG A O 1
ATOM 775 N N . LEU A 1 100 ? 19.123 -3.461 -25.628 1.00 54.47 100 LEU A N 1
ATOM 776 C CA . LEU A 1 100 ? 19.763 -4.045 -26.821 1.00 54.47 100 LEU A CA 1
ATOM 777 C C . LEU A 1 100 ? 20.280 -5.480 -26.617 1.00 54.47 100 LEU A C 1
ATOM 779 O O . LEU A 1 100 ? 20.708 -6.111 -27.583 1.00 54.47 100 LEU A O 1
ATOM 783 N N . GLN A 1 101 ? 20.248 -6.015 -25.394 1.00 45.69 101 GLN A N 1
ATOM 784 C CA . GLN A 1 101 ? 20.667 -7.389 -25.126 1.00 45.69 101 GLN A CA 1
ATOM 785 C C . GLN A 1 101 ? 19.450 -8.324 -25.129 1.00 45.69 101 GLN A C 1
ATOM 787 O O . GLN A 1 101 ? 18.650 -8.347 -24.199 1.00 45.69 101 GLN A O 1
ATOM 792 N N . VAL A 1 102 ? 19.326 -9.120 -26.197 1.00 49.38 102 VAL A N 1
ATOM 793 C CA . VAL A 1 102 ? 18.283 -10.141 -26.426 1.00 49.38 102 VAL A CA 1
ATOM 794 C C . VAL A 1 102 ? 18.535 -11.395 -25.576 1.00 49.38 102 VAL A C 1
ATOM 796 O O . VAL A 1 102 ? 18.511 -12.522 -26.063 1.00 49.38 102 VAL A O 1
ATOM 799 N N . THR A 1 103 ? 18.827 -11.221 -24.293 1.00 52.00 103 THR A N 1
ATOM 800 C CA . THR A 1 103 ? 18.919 -12.343 -23.358 1.00 52.00 103 THR A CA 1
ATOM 801 C C . THR A 1 103 ? 17.702 -12.304 -22.462 1.00 52.00 103 THR A C 1
ATOM 803 O O . THR A 1 103 ? 17.547 -11.410 -21.635 1.00 52.00 103 THR A O 1
ATOM 806 N N . ASN A 1 104 ? 16.819 -13.278 -22.680 1.00 47.19 104 ASN A N 1
ATOM 807 C CA . ASN A 1 104 ? 15.631 -13.528 -21.879 1.00 47.19 104 ASN A CA 1
ATOM 808 C C . ASN A 1 104 ? 16.019 -13.499 -20.393 1.00 47.19 104 ASN A C 1
ATOM 810 O O . ASN A 1 104 ? 16.847 -14.306 -19.954 1.00 47.19 104 ASN A O 1
ATOM 814 N N . ALA A 1 105 ? 15.449 -12.573 -19.622 1.00 47.00 105 ALA A N 1
ATOM 815 C CA . ALA A 1 105 ? 15.630 -12.560 -18.177 1.00 47.00 105 ALA A CA 1
ATOM 816 C C . ALA A 1 105 ? 15.024 -13.863 -17.620 1.00 47.00 105 ALA A C 1
ATOM 818 O O . ALA A 1 105 ? 13.805 -14.015 -17.596 1.00 47.00 105 ALA A O 1
ATOM 819 N N . GLY A 1 106 ? 15.880 -14.827 -17.258 1.00 50.47 106 GLY A N 1
ATOM 820 C CA . GLY A 1 106 ? 15.484 -16.172 -16.812 1.00 50.47 106 GLY A CA 1
ATOM 821 C C . GLY A 1 106 ? 16.030 -17.352 -17.632 1.00 50.47 106 GLY A C 1
ATOM 822 O O . GLY A 1 106 ? 15.703 -18.488 -17.315 1.00 50.47 106 GLY A O 1
ATOM 823 N N . ALA A 1 107 ? 16.868 -17.134 -18.653 1.00 46.19 107 ALA A N 1
ATOM 824 C CA . ALA A 1 107 ? 17.427 -18.217 -19.482 1.00 46.19 107 ALA A CA 1
ATOM 825 C C . ALA A 1 107 ? 18.617 -18.991 -18.865 1.00 46.19 107 ALA A C 1
ATOM 827 O O . ALA A 1 107 ? 19.223 -19.816 -19.544 1.00 46.19 107 ALA A O 1
ATOM 828 N N . THR A 1 108 ? 18.967 -18.745 -17.603 1.00 39.25 108 THR A N 1
ATOM 829 C CA . THR A 1 108 ? 20.001 -19.508 -16.888 1.00 39.25 108 THR A CA 1
ATOM 830 C C . THR A 1 108 ? 19.451 -19.993 -15.550 1.00 39.25 108 THR A C 1
ATOM 832 O O . THR A 1 108 ? 19.665 -19.357 -14.515 1.00 39.25 108 THR A O 1
ATOM 835 N N . LEU A 1 109 ? 18.708 -21.099 -15.609 1.00 36.34 109 LEU A N 1
ATOM 836 C CA . LEU A 1 109 ? 18.590 -22.083 -14.533 1.00 36.34 109 LEU A CA 1
ATOM 837 C C . LEU A 1 109 ? 19.355 -23.334 -14.966 1.00 36.34 109 LEU A C 1
ATOM 839 O O . LEU A 1 109 ? 19.239 -23.684 -16.163 1.00 36.34 109 LEU A O 1
#